Protein AF-A0A2J4XUX0-F1 (afdb_monomer)

Nearest PDB structures (foldseek):
  7nnl-assembly1_B  TM=7.665E-01  e=1.181E-13  Escherichia coli
  7zrd-assembly1_B  TM=6.633E-01  e=8.227E-14  Escherichia coli
  6hrb-assembly1_B  TM=7.026E-01  e=2.004E-12  Escherichia coli K-12
  7zrl-assembly1_B  TM=6.889E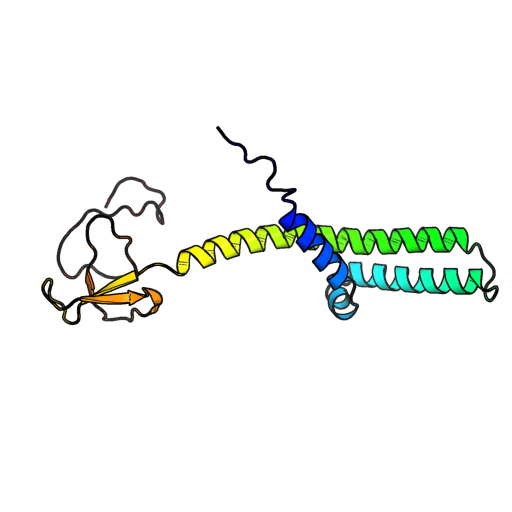-01  e=3.244E-12  Escherichia coli K-12

pLDDT: mean 85.02, std 12.54, range [40.06, 97.69]

InterPro domains:
  IPR006391 P-type ATPase, B chain, subfamily IA [PTHR43743] (3-165)
  IPR008250 P-type ATPase, A domain superfamily [SSF81653] (115-165)
  IPR059000 P-type ATPase, A domain [PF00122] (114-165)

Structure (mmCIF, N/CA/C/O backbone):
data_AF-A0A2J4XUX0-F1
#
_entry.id   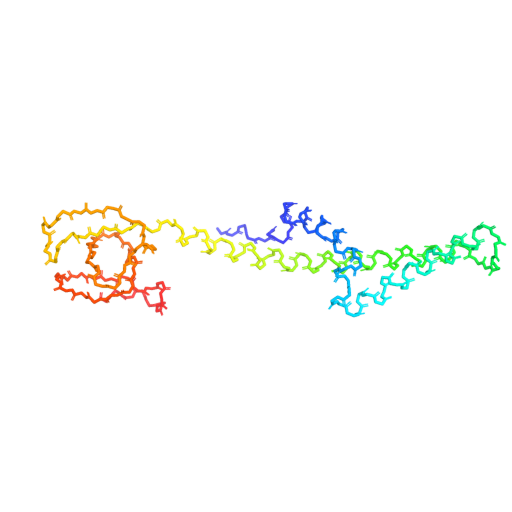AF-A0A2J4XUX0-F1
#
loop_
_atom_site.group_PDB
_atom_site.id
_atom_site.type_symbol
_atom_site.label_atom_id
_atom_site.label_alt_id
_atom_site.label_comp_id
_atom_site.label_asym_id
_atom_site.label_entity_id
_atom_site.label_seq_id
_atom_site.pdbx_PDB_ins_code
_atom_site.Cartn_x
_atom_site.Cartn_y
_atom_site.Cartn_z
_atom_site.occupancy
_atom_site.B_iso_or_equiv
_atom_site.auth_seq_id
_atom_site.auth_comp_id
_atom_site.auth_asym_id
_atom_site.auth_atom_id
_atom_site.pdbx_PDB_model_num
ATOM 1 N N . MET A 1 1 ? -1.257 27.260 15.697 1.00 40.06 1 MET A N 1
ATOM 2 C CA . MET A 1 1 ? -1.832 27.022 14.355 1.00 40.06 1 MET A CA 1
ATOM 3 C C . MET A 1 1 ? -0.890 26.151 13.520 1.00 40.06 1 MET A C 1
ATOM 5 O O . MET A 1 1 ? 0.229 26.554 13.254 1.00 40.06 1 MET A O 1
ATOM 9 N N . SER A 1 2 ? -1.353 24.937 13.202 1.00 42.41 2 SER A N 1
ATOM 10 C CA . SER A 1 2 ? -1.074 24.078 12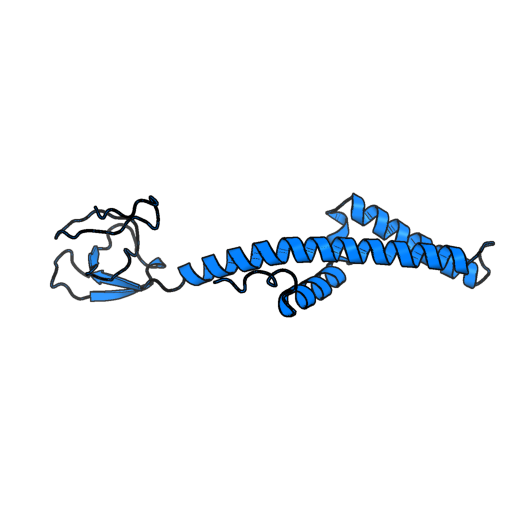.032 1.00 42.41 2 SER A CA 1
ATOM 11 C C . SER A 1 2 ? 0.316 24.079 11.354 1.00 42.41 2 SER A C 1
ATOM 13 O O . SER A 1 2 ? 0.553 24.815 10.400 1.00 42.41 2 SER A O 1
ATOM 15 N N . ARG A 1 3 ? 1.169 23.107 11.715 1.00 44.78 3 ARG A N 1
ATOM 16 C CA . ARG A 1 3 ? 2.142 22.482 10.792 1.00 44.78 3 ARG A CA 1
ATOM 17 C C . ARG A 1 3 ? 1.529 21.185 10.236 1.00 44.78 3 ARG A C 1
ATOM 19 O O . ARG A 1 3 ? 1.899 20.100 10.662 1.00 44.78 3 ARG A O 1
ATOM 26 N N . LYS A 1 4 ? 0.537 21.274 9.342 1.00 51.41 4 LYS A N 1
ATOM 27 C CA . LYS A 1 4 ? -0.061 20.096 8.662 1.00 51.41 4 LYS A CA 1
ATOM 28 C C . LYS A 1 4 ? 0.324 19.956 7.179 1.00 51.41 4 LYS A C 1
ATOM 30 O O . LYS A 1 4 ? -0.172 19.055 6.515 1.00 51.41 4 LYS A O 1
ATOM 35 N N . SER A 1 5 ? 1.203 20.801 6.636 1.00 44.59 5 SER A N 1
ATOM 36 C CA . SER A 1 5 ? 1.410 20.893 5.178 1.00 44.59 5 SER A CA 1
ATOM 37 C C . SER A 1 5 ? 2.496 19.989 4.570 1.00 44.59 5 SER A C 1
ATOM 39 O O . SER A 1 5 ? 2.722 20.079 3.369 1.00 44.59 5 SER A O 1
ATOM 41 N N . LEU A 1 6 ? 3.144 19.089 5.324 1.00 51.28 6 LEU A N 1
ATOM 42 C CA . LEU A 1 6 ? 4.212 18.217 4.785 1.00 51.28 6 LEU A CA 1
ATOM 43 C C . LEU A 1 6 ? 3.972 16.709 4.967 1.00 51.28 6 LEU A C 1
ATOM 45 O O . LEU A 1 6 ? 4.880 15.913 4.757 1.00 51.28 6 LEU A O 1
ATOM 49 N N . ALA A 1 7 ? 2.745 16.287 5.285 1.00 57.88 7 ALA A N 1
ATOM 50 C CA . ALA A 1 7 ? 2.413 14.861 5.404 1.00 57.88 7 ALA A CA 1
ATOM 51 C C . ALA A 1 7 ? 2.504 14.086 4.067 1.00 57.88 7 ALA A C 1
ATOM 53 O O . ALA A 1 7 ? 2.558 12.862 4.067 1.00 57.88 7 ALA A O 1
ATOM 54 N N . LEU A 1 8 ? 2.528 14.779 2.919 1.00 54.75 8 LEU A N 1
ATOM 55 C CA . LEU A 1 8 ? 2.627 14.146 1.594 1.00 54.75 8 LEU A CA 1
ATOM 56 C C . LEU A 1 8 ? 4.034 13.628 1.262 1.00 54.75 8 LEU A C 1
ATOM 58 O O . LEU A 1 8 ? 4.165 12.734 0.434 1.00 54.75 8 LEU A O 1
ATOM 62 N N . LEU A 1 9 ? 5.071 14.181 1.895 1.00 65.56 9 LEU A N 1
ATOM 63 C CA . LEU A 1 9 ? 6.473 13.824 1.660 1.00 65.56 9 LEU A CA 1
ATOM 64 C C . LEU A 1 9 ? 7.114 13.281 2.933 1.00 65.56 9 LEU A C 1
ATOM 66 O O . LEU A 1 9 ? 8.287 13.535 3.207 1.00 65.56 9 LEU A O 1
ATOM 70 N N . GLU A 1 10 ? 6.341 12.552 3.740 1.00 77.31 10 GLU A N 1
ATOM 71 C CA . GLU A 1 10 ? 6.920 11.898 4.901 1.00 77.31 10 GLU A CA 1
ATOM 72 C C . GLU A 1 10 ? 7.980 10.885 4.418 1.00 77.31 10 GLU A C 1
ATOM 74 O O . GLU A 1 10 ? 7.661 10.005 3.608 1.00 77.31 10 GLU A O 1
ATOM 79 N N . PRO A 1 11 ? 9.248 10.992 4.859 1.00 77.69 11 PRO A N 1
ATOM 80 C CA . PRO A 1 11 ? 10.349 10.202 4.297 1.00 77.69 11 PRO A CA 1
ATOM 81 C C . PRO A 1 11 ? 10.129 8.690 4.411 1.00 77.69 11 PRO A C 1
ATOM 83 O O . PRO A 1 11 ? 10.578 7.911 3.571 1.00 77.69 11 PRO A O 1
ATOM 86 N N . THR A 1 12 ? 9.416 8.273 5.454 1.00 81.19 12 THR A N 1
ATOM 87 C CA . THR A 1 12 ? 9.015 6.890 5.718 1.00 81.19 12 THR A CA 1
ATOM 88 C C . THR A 1 12 ? 8.017 6.386 4.675 1.00 81.19 12 THR A C 1
ATOM 90 O O . THR A 1 12 ? 8.234 5.314 4.106 1.00 81.19 12 THR A O 1
ATOM 93 N N . LEU A 1 13 ? 6.984 7.177 4.365 1.00 79.75 13 LEU A N 1
ATOM 94 C CA . LEU A 1 13 ? 5.965 6.862 3.362 1.00 79.75 13 LEU A CA 1
ATOM 95 C C . LEU A 1 13 ? 6.574 6.786 1.958 1.00 79.75 13 LEU A C 1
ATOM 97 O O . LEU A 1 13 ? 6.347 5.814 1.243 1.00 79.75 13 LEU A O 1
ATOM 101 N N . VAL A 1 14 ? 7.412 7.760 1.592 1.00 82.88 14 VAL A N 1
ATOM 102 C CA . VAL A 1 14 ? 8.091 7.787 0.286 1.00 82.88 14 VAL A CA 1
ATOM 103 C C . VAL A 1 14 ? 9.024 6.585 0.130 1.00 82.88 14 VAL A C 1
ATOM 105 O O . VAL A 1 14 ? 9.023 5.931 -0.913 1.00 82.88 14 VAL A O 1
ATOM 108 N N . ARG A 1 15 ? 9.788 6.234 1.174 1.00 86.12 15 ARG A N 1
ATOM 109 C CA . ARG A 1 15 ? 10.667 5.055 1.154 1.00 86.12 15 ARG A CA 1
ATOM 110 C C . ARG A 1 15 ? 9.878 3.756 0.989 1.00 86.12 15 ARG A C 1
ATOM 112 O O . ARG A 1 15 ? 10.301 2.886 0.230 1.00 86.12 15 ARG A O 1
ATOM 119 N N . GLN A 1 16 ? 8.754 3.610 1.688 1.00 84.88 16 GLN A N 1
ATOM 120 C CA . GLN A 1 16 ? 7.884 2.441 1.549 1.00 84.88 16 GLN A CA 1
ATOM 121 C C . GLN A 1 16 ? 7.272 2.369 0.147 1.00 84.88 16 GLN A C 1
ATOM 123 O O . GLN A 1 16 ? 7.340 1.318 -0.488 1.00 84.88 16 GLN A O 1
ATOM 128 N N . ALA A 1 17 ? 6.778 3.493 -0.375 1.00 86.19 17 ALA A N 1
ATOM 129 C CA . ALA A 1 17 ? 6.222 3.567 -1.718 1.00 86.19 17 ALA A CA 1
ATOM 130 C C . ALA A 1 17 ? 7.257 3.236 -2.803 1.00 86.19 17 ALA A C 1
ATOM 132 O O . ALA A 1 17 ? 6.927 2.542 -3.758 1.00 86.19 17 ALA A O 1
ATOM 133 N N . LEU A 1 18 ? 8.519 3.655 -2.644 1.00 86.25 18 LEU A N 1
ATOM 134 C CA . LEU A 1 18 ? 9.612 3.270 -3.545 1.00 86.25 18 LEU A CA 1
ATOM 135 C C . LEU A 1 18 ? 9.860 1.757 -3.540 1.00 86.25 18 LEU A C 1
ATOM 137 O O . LEU A 1 18 ? 9.966 1.144 -4.601 1.00 86.25 18 LEU A O 1
ATOM 141 N N . LEU A 1 19 ? 9.931 1.137 -2.359 1.00 87.38 19 LEU A N 1
ATOM 142 C CA . LEU A 1 19 ? 10.124 -0.313 -2.249 1.00 87.38 19 LEU A CA 1
ATOM 143 C C . LEU A 1 19 ? 8.957 -1.085 -2.868 1.00 87.38 19 LEU A C 1
ATOM 145 O O . LEU A 1 19 ? 9.168 -2.081 -3.559 1.00 87.38 19 LEU A O 1
ATOM 149 N N . ASP A 1 20 ? 7.732 -0.625 -2.640 1.00 85.19 20 ASP A N 1
ATOM 150 C CA . ASP A 1 20 ? 6.545 -1.271 -3.185 1.00 85.19 20 ASP A CA 1
ATOM 151 C C . ASP A 1 20 ? 6.422 -1.052 -4.697 1.00 85.19 20 ASP A C 1
ATOM 153 O O . ASP A 1 20 ? 6.070 -1.993 -5.407 1.00 85.19 20 ASP A O 1
ATOM 157 N N . ALA A 1 21 ? 6.822 0.111 -5.218 1.00 87.62 21 ALA A N 1
ATOM 158 C CA . ALA A 1 21 ? 6.900 0.360 -6.656 1.00 87.62 21 ALA A CA 1
ATOM 159 C C . ALA A 1 21 ? 7.812 -0.650 -7.367 1.00 87.62 21 ALA A C 1
ATOM 161 O O . ALA A 1 21 ? 7.467 -1.164 -8.435 1.00 87.62 21 ALA A O 1
ATOM 162 N N . VAL A 1 22 ? 8.949 -0.974 -6.737 1.00 87.19 22 VAL A N 1
ATOM 163 C CA . VAL A 1 22 ? 9.891 -1.970 -7.254 1.00 87.19 22 VAL A CA 1
ATOM 164 C C . VAL A 1 22 ? 9.319 -3.383 -7.161 1.00 87.19 22 VAL A C 1
ATOM 166 O O . VAL A 1 22 ? 9.409 -4.141 -8.120 1.00 87.19 22 VAL A O 1
ATOM 169 N N . LYS A 1 23 ? 8.655 -3.757 -6.063 1.00 86.12 23 LYS A N 1
ATOM 170 C CA . LYS A 1 23 ? 7.998 -5.078 -5.958 1.00 86.12 23 LYS A CA 1
ATOM 171 C C . LYS A 1 23 ? 6.876 -5.259 -6.990 1.00 86.12 23 LYS A C 1
ATOM 173 O O . LYS A 1 23 ? 6.695 -6.356 -7.529 1.00 86.12 23 LYS A O 1
ATOM 178 N N . LYS A 1 24 ? 6.139 -4.185 -7.295 1.00 85.88 24 LYS A N 1
ATOM 179 C CA . LYS A 1 24 ? 5.063 -4.168 -8.299 1.00 85.88 24 LYS A CA 1
ATOM 180 C C . LYS A 1 24 ? 5.569 -4.312 -9.744 1.00 85.88 24 LYS A C 1
ATOM 182 O O . LYS A 1 24 ? 4.755 -4.535 -10.632 1.00 85.88 24 LYS A O 1
ATOM 187 N N . LEU A 1 25 ? 6.882 -4.270 -10.007 1.00 84.31 25 LEU A N 1
ATOM 188 C CA . LEU A 1 25 ? 7.447 -4.632 -11.321 1.00 84.31 25 LEU A CA 1
ATOM 189 C C . LEU A 1 25 ? 7.316 -6.125 -11.654 1.00 84.31 25 LEU A C 1
ATOM 191 O O . LEU A 1 25 ? 7.540 -6.508 -12.801 1.00 84.31 25 LEU A O 1
ATOM 195 N N . SER A 1 26 ? 6.988 -6.975 -10.677 1.00 85.56 26 SER A N 1
ATOM 196 C CA . SER A 1 26 ? 6.809 -8.403 -10.928 1.00 85.56 26 SER A CA 1
ATOM 197 C C . SER A 1 26 ? 5.612 -8.668 -11.863 1.00 85.56 26 SER A C 1
ATOM 199 O O . SER A 1 26 ? 4.529 -8.105 -11.669 1.00 85.56 26 SER A O 1
ATOM 201 N N . PRO A 1 27 ? 5.757 -9.563 -12.861 1.00 78.69 27 PRO A N 1
ATOM 202 C CA . PRO A 1 27 ? 4.709 -9.821 -13.853 1.00 78.69 27 PRO A CA 1
ATOM 203 C C . PRO A 1 27 ? 3.414 -10.363 -13.230 1.00 78.69 27 PRO A C 1
ATOM 205 O O . PRO A 1 27 ? 2.322 -10.074 -13.715 1.00 78.69 27 PRO A O 1
ATOM 208 N N . ALA A 1 28 ? 3.519 -11.079 -12.105 1.00 82.69 28 ALA A N 1
ATOM 209 C CA . ALA A 1 28 ? 2.372 -11.584 -11.352 1.00 82.69 28 ALA A CA 1
ATOM 210 C C . ALA A 1 28 ? 1.461 -10.467 -10.805 1.00 82.69 28 ALA A C 1
ATOM 212 O O . ALA A 1 28 ? 0.257 -10.671 -10.655 1.00 82.69 28 ALA A O 1
ATOM 213 N N . VAL A 1 29 ? 2.023 -9.291 -10.507 1.00 80.31 29 VAL A N 1
ATOM 214 C CA . VAL A 1 29 ? 1.256 -8.131 -10.037 1.00 80.31 29 VAL A CA 1
ATOM 215 C C . VAL A 1 29 ? 0.712 -7.336 -11.219 1.00 80.31 29 VAL A C 1
ATOM 217 O O . VAL A 1 29 ? -0.462 -6.968 -11.217 1.00 80.31 29 VAL A O 1
ATOM 220 N N . GLN A 1 30 ? 1.538 -7.135 -12.249 1.00 83.25 30 GLN A N 1
ATOM 221 C CA . GLN A 1 30 ? 1.177 -6.350 -13.430 1.00 83.25 30 GLN A CA 1
ATOM 222 C C . GLN A 1 30 ? -0.024 -6.931 -14.185 1.00 83.25 30 GLN A C 1
ATOM 224 O O . GLN A 1 30 ? -0.862 -6.162 -14.633 1.00 83.25 30 GLN A O 1
ATOM 229 N N . TRP A 1 31 ? -0.191 -8.259 -14.251 1.00 84.75 31 TRP A N 1
ATOM 230 C CA . TRP A 1 31 ? -1.325 -8.889 -14.955 1.00 84.75 31 TRP A CA 1
ATOM 231 C C . TRP A 1 31 ? -2.706 -8.397 -14.485 1.00 84.75 31 TRP A C 1
ATOM 233 O O . TRP A 1 31 ? -3.672 -8.400 -15.245 1.00 84.75 31 TRP A O 1
ATOM 243 N N . ARG A 1 32 ? -2.822 -7.952 -13.229 1.00 86.12 32 ARG A N 1
ATOM 244 C CA . ARG A 1 32 ? -4.082 -7.421 -12.686 1.00 86.12 32 ARG A CA 1
ATOM 245 C C . ARG A 1 32 ? -4.417 -6.021 -13.210 1.00 86.12 32 ARG A C 1
ATOM 247 O O . ARG A 1 32 ? -5.572 -5.616 -13.124 1.00 86.12 32 ARG A O 1
ATOM 254 N N . ASN A 1 33 ? -3.434 -5.299 -13.747 1.00 86.31 33 ASN A N 1
ATOM 255 C CA . ASN A 1 33 ? -3.587 -3.976 -14.339 1.00 86.31 33 ASN A CA 1
ATOM 256 C C . ASN A 1 33 ? -3.266 -4.047 -15.848 1.00 86.31 33 ASN A C 1
ATOM 258 O O . ASN A 1 33 ? -2.098 -3.954 -16.232 1.00 86.31 33 ASN A O 1
ATOM 262 N N . PRO A 1 34 ? -4.279 -4.198 -16.724 1.00 88.56 34 PRO A N 1
ATOM 263 C CA . PRO A 1 34 ? -4.055 -4.488 -18.141 1.00 88.56 34 PRO A CA 1
ATOM 264 C C . PRO A 1 34 ? -3.279 -3.381 -18.864 1.00 88.56 34 PRO A C 1
ATOM 266 O O . PRO A 1 34 ? -2.464 -3.676 -19.734 1.00 88.56 34 PRO A O 1
ATOM 269 N N . VAL A 1 35 ? -3.482 -2.114 -18.485 1.00 91.50 35 VAL A N 1
ATOM 270 C CA . VAL A 1 35 ? -2.781 -0.975 -19.095 1.00 91.50 35 VAL A CA 1
ATOM 271 C C . VAL A 1 35 ? -1.296 -1.022 -18.747 1.00 91.50 35 VAL A C 1
ATOM 273 O O . VAL A 1 35 ? -0.450 -0.995 -19.640 1.00 91.50 35 VAL A O 1
ATOM 276 N N . MET A 1 36 ? -0.972 -1.154 -17.459 1.00 91.12 36 MET A N 1
ATOM 277 C CA . MET A 1 36 ? 0.421 -1.190 -17.010 1.00 91.12 36 MET A CA 1
ATOM 278 C C . MET A 1 36 ? 1.154 -2.450 -17.482 1.00 91.12 36 MET A C 1
ATOM 280 O O . MET A 1 36 ? 2.332 -2.378 -17.834 1.00 91.12 36 MET A O 1
ATOM 284 N N . PHE A 1 37 ? 0.447 -3.576 -17.600 1.00 92.75 37 PHE A N 1
ATOM 285 C CA . PHE A 1 37 ? 0.993 -4.816 -18.144 1.00 92.75 37 PHE A CA 1
ATOM 286 C C . PHE A 1 37 ? 1.439 -4.688 -19.604 1.00 92.75 37 PHE A C 1
ATOM 288 O O . PHE A 1 37 ? 2.521 -5.157 -19.957 1.00 92.75 37 PHE A O 1
ATOM 295 N N . ILE A 1 38 ? 0.653 -4.014 -20.449 1.00 94.12 38 ILE A N 1
ATOM 296 C CA . ILE A 1 38 ? 1.024 -3.774 -21.852 1.00 94.12 38 ILE A CA 1
ATOM 297 C C . ILE A 1 38 ? 2.294 -2.923 -21.930 1.00 94.12 38 ILE A C 1
ATOM 299 O O . ILE A 1 38 ? 3.207 -3.251 -22.690 1.00 94.12 38 ILE A O 1
ATOM 303 N N . VAL A 1 39 ? 2.390 -1.866 -21.116 1.00 94.44 39 VAL A N 1
ATOM 304 C CA . VAL A 1 39 ? 3.593 -1.020 -21.059 1.00 94.44 39 VAL A CA 1
ATOM 305 C C . VAL A 1 39 ? 4.797 -1.829 -20.574 1.00 94.44 39 VAL A C 1
ATOM 307 O O . VAL A 1 39 ? 5.885 -1.695 -21.130 1.00 94.44 39 VAL A O 1
ATOM 310 N N . TRP A 1 40 ? 4.616 -2.720 -19.598 1.00 94.94 40 TRP A N 1
ATOM 311 C CA . TRP A 1 40 ? 5.666 -3.615 -19.109 1.00 94.94 40 TRP A CA 1
ATOM 312 C C . TRP A 1 40 ? 6.160 -4.584 -20.195 1.00 94.94 40 TRP A C 1
ATOM 314 O O . TRP A 1 40 ? 7.367 -4.689 -20.414 1.00 94.94 40 TRP A O 1
ATOM 324 N N . ILE A 1 41 ? 5.252 -5.230 -20.939 1.00 95.44 41 ILE A N 1
ATOM 325 C CA . ILE A 1 41 ? 5.617 -6.096 -22.075 1.00 95.44 41 ILE A CA 1
ATOM 326 C C . ILE A 1 41 ? 6.347 -5.285 -23.149 1.00 95.44 41 ILE A C 1
ATOM 328 O O . ILE A 1 41 ? 7.383 -5.721 -23.648 1.00 95.44 41 ILE A O 1
ATOM 332 N N . GLY A 1 42 ? 5.840 -4.098 -23.490 1.00 95.94 42 GLY A N 1
ATOM 333 C CA . GLY A 1 42 ? 6.482 -3.203 -24.451 1.00 95.94 42 GLY A CA 1
ATOM 334 C C . GLY A 1 42 ? 7.883 -2.776 -24.003 1.00 95.94 42 GLY A C 1
ATOM 335 O O . GLY A 1 42 ? 8.815 -2.779 -24.807 1.00 95.94 42 GLY A O 1
ATOM 336 N N . SER A 1 43 ? 8.060 -2.484 -22.712 1.00 95.81 43 SER A N 1
ATOM 337 C CA . SER A 1 43 ? 9.363 -2.169 -22.108 1.00 95.81 43 SER A CA 1
ATOM 338 C C . SER A 1 43 ? 10.331 -3.337 -22.265 1.00 95.81 43 SER A C 1
ATOM 340 O O . SER A 1 43 ? 11.447 -3.145 -22.738 1.00 95.81 43 SER A O 1
ATOM 342 N N . LEU A 1 44 ? 9.883 -4.553 -21.937 1.00 95.88 44 LEU A N 1
ATOM 343 C CA . LEU A 1 44 ? 10.680 -5.771 -22.051 1.00 95.88 44 LEU A CA 1
ATOM 344 C C . LEU A 1 44 ? 11.076 -6.056 -23.505 1.00 95.88 44 LEU A C 1
ATOM 346 O O . LEU A 1 44 ? 12.249 -6.285 -23.795 1.00 95.88 44 LEU A O 1
ATOM 350 N N . LEU A 1 45 ? 10.116 -6.000 -24.429 1.00 96.75 45 LEU A N 1
ATOM 351 C CA . LEU A 1 45 ? 10.356 -6.240 -25.849 1.00 96.75 45 LEU A CA 1
ATOM 352 C C . LEU A 1 45 ? 11.343 -5.220 -26.428 1.00 96.75 45 LEU A C 1
ATOM 354 O O . LEU A 1 45 ? 12.289 -5.599 -27.112 1.00 96.75 45 LEU A O 1
ATOM 358 N N . THR A 1 46 ? 11.155 -3.933 -26.133 1.00 96.00 46 THR A N 1
ATOM 359 C CA . THR A 1 46 ? 12.059 -2.874 -26.609 1.00 96.00 46 THR A CA 1
ATOM 360 C C . THR A 1 46 ? 13.456 -2.992 -26.004 1.00 96.00 46 THR A C 1
ATOM 362 O O . THR A 1 46 ? 14.428 -2.760 -26.721 1.00 96.00 46 THR A O 1
ATOM 365 N N . THR A 1 47 ? 13.594 -3.431 -24.744 1.00 96.44 47 THR A N 1
ATOM 366 C CA . THR A 1 47 ? 14.905 -3.774 -24.162 1.00 96.44 47 THR A CA 1
ATOM 367 C C . THR A 1 47 ? 15.577 -4.898 -24.951 1.00 96.44 47 THR A C 1
ATOM 369 O O . THR A 1 47 ? 16.744 -4.775 -25.318 1.00 96.44 47 THR A O 1
ATOM 372 N N . LEU A 1 48 ? 14.851 -5.980 -25.250 1.00 96.38 48 LEU A N 1
ATOM 373 C CA . LEU A 1 48 ? 15.390 -7.116 -26.005 1.00 96.38 48 LEU A CA 1
ATOM 374 C C . LEU A 1 48 ? 15.799 -6.715 -27.427 1.00 96.38 48 LEU A C 1
ATOM 376 O O . LEU A 1 48 ? 16.869 -7.106 -27.886 1.00 96.38 48 LEU A O 1
ATOM 380 N N . LEU A 1 49 ? 14.997 -5.886 -28.099 1.00 95.06 49 LEU A N 1
ATOM 381 C CA . LEU A 1 49 ? 15.330 -5.345 -29.418 1.00 95.06 49 LEU A CA 1
ATOM 382 C C . LEU A 1 49 ? 16.571 -4.448 -29.368 1.00 95.06 49 LEU A C 1
ATOM 384 O O . LEU A 1 49 ? 17.441 -4.575 -30.226 1.00 95.06 49 LEU A O 1
ATOM 388 N N . ALA A 1 50 ? 16.693 -3.585 -28.355 1.00 95.38 50 ALA A N 1
ATOM 389 C CA . ALA A 1 50 ? 17.875 -2.747 -28.175 1.00 95.38 50 ALA A CA 1
ATOM 390 C C . ALA A 1 50 ? 19.146 -3.590 -27.979 1.00 95.38 50 ALA A C 1
ATOM 392 O O . ALA A 1 50 ? 20.177 -3.288 -28.580 1.00 95.38 50 ALA A O 1
ATOM 393 N N . LEU A 1 51 ? 19.067 -4.674 -27.198 1.00 95.12 51 LEU A N 1
ATOM 394 C CA . LEU A 1 51 ? 20.174 -5.615 -27.003 1.00 95.12 51 LEU A CA 1
ATOM 395 C C . LEU A 1 51 ? 20.520 -6.369 -28.293 1.00 95.12 51 LEU A C 1
ATOM 397 O O . LEU A 1 51 ? 21.693 -6.471 -28.649 1.00 95.12 51 LEU A O 1
ATOM 401 N N . ALA A 1 52 ? 19.514 -6.845 -29.029 1.00 94.62 52 ALA A N 1
ATOM 402 C CA . ALA A 1 52 ? 19.715 -7.527 -30.304 1.00 94.62 52 ALA A CA 1
ATOM 403 C C . ALA A 1 52 ? 20.379 -6.604 -31.344 1.00 94.62 52 ALA A C 1
ATOM 405 O O . ALA A 1 52 ? 21.338 -7.012 -32.002 1.00 94.62 52 ALA A O 1
ATOM 406 N N . MET A 1 53 ? 19.949 -5.340 -31.432 1.00 94.38 53 MET A N 1
ATOM 407 C CA . MET A 1 53 ? 20.586 -4.321 -32.278 1.00 94.38 53 MET A CA 1
ATOM 408 C C . MET A 1 53 ? 22.017 -4.008 -31.825 1.00 94.38 53 MET A C 1
ATOM 410 O O . MET A 1 53 ? 22.913 -3.919 -32.659 1.00 94.38 53 MET A O 1
ATOM 414 N N . ALA A 1 54 ? 22.262 -3.892 -30.515 1.00 92.81 54 ALA A N 1
ATOM 415 C CA . ALA A 1 54 ? 23.604 -3.657 -29.975 1.00 92.81 54 ALA A CA 1
ATOM 416 C C . ALA A 1 54 ? 24.566 -4.825 -30.259 1.00 92.81 54 ALA A C 1
ATOM 418 O O . ALA A 1 54 ? 25.751 -4.606 -30.492 1.00 92.81 54 ALA A O 1
ATOM 419 N N . SER A 1 55 ? 24.052 -6.059 -30.281 1.00 92.88 55 SER A N 1
ATOM 420 C CA . SER A 1 55 ? 24.811 -7.267 -30.632 1.00 92.88 55 SER A CA 1
ATOM 421 C C . SER A 1 55 ? 25.002 -7.480 -32.142 1.00 92.88 55 SER A C 1
ATOM 423 O O . SER A 1 55 ? 25.657 -8.438 -32.544 1.00 92.88 55 SER A O 1
ATOM 425 N N . GLY A 1 56 ? 24.428 -6.613 -32.985 1.00 90.44 56 GLY A N 1
ATOM 426 C CA . GLY A 1 56 ? 24.536 -6.692 -34.445 1.00 90.44 56 GLY A CA 1
ATOM 427 C C . GLY A 1 56 ? 23.623 -7.727 -35.114 1.00 90.44 56 GLY A C 1
ATOM 428 O O . GLY A 1 56 ? 23.745 -7.946 -36.315 1.00 90.44 56 GLY A O 1
ATOM 429 N N . GLN A 1 57 ? 22.697 -8.354 -34.379 1.00 90.44 57 GLN A N 1
ATOM 430 C CA . GLN A 1 57 ? 21.752 -9.333 -34.936 1.00 90.44 57 GLN A CA 1
ATOM 431 C C . GLN A 1 57 ? 20.640 -8.685 -35.774 1.00 90.44 57 GLN A C 1
ATOM 433 O O . GLN A 1 57 ? 20.072 -9.327 -36.655 1.00 90.44 57 GLN A O 1
ATOM 438 N N . ILE A 1 58 ? 20.306 -7.423 -35.487 1.00 91.38 58 ILE A N 1
ATOM 439 C CA . ILE A 1 58 ? 19.215 -6.678 -36.127 1.00 91.38 58 ILE A CA 1
ATOM 440 C C . ILE A 1 58 ? 19.736 -5.304 -36.554 1.00 91.38 58 ILE A C 1
ATOM 442 O O . ILE A 1 58 ? 20.430 -4.633 -35.792 1.00 91.38 58 ILE A O 1
ATOM 446 N N . ALA A 1 59 ? 19.369 -4.861 -37.758 1.00 88.56 59 ALA A N 1
ATOM 447 C CA . ALA A 1 59 ? 19.675 -3.515 -38.230 1.00 88.56 59 ALA A CA 1
ATOM 448 C C . ALA A 1 59 ? 18.818 -2.464 -37.499 1.00 88.56 59 ALA A C 1
ATOM 450 O O . ALA A 1 59 ? 17.597 -2.597 -37.415 1.00 88.56 59 ALA A O 1
ATOM 451 N N . GLY A 1 60 ? 19.444 -1.399 -36.995 1.00 90.00 60 GLY A N 1
ATOM 452 C CA . GLY A 1 60 ? 18.735 -0.294 -36.349 1.00 90.00 60 GLY A CA 1
ATOM 453 C C . GLY A 1 60 ? 19.611 0.537 -35.414 1.00 90.00 60 GLY A C 1
ATOM 454 O O . GLY A 1 60 ? 20.783 0.239 -35.194 1.00 90.00 60 GLY A O 1
ATOM 455 N N . SER A 1 61 ? 19.025 1.595 -34.847 1.00 93.75 61 SER A N 1
ATOM 456 C CA . SER A 1 61 ? 19.686 2.421 -33.831 1.00 93.75 61 SER A CA 1
ATOM 457 C C . SER A 1 61 ? 19.472 1.824 -32.440 1.00 93.75 61 SER A C 1
ATOM 459 O O . SER A 1 61 ? 18.422 2.015 -31.816 1.00 93.75 61 SER A O 1
ATOM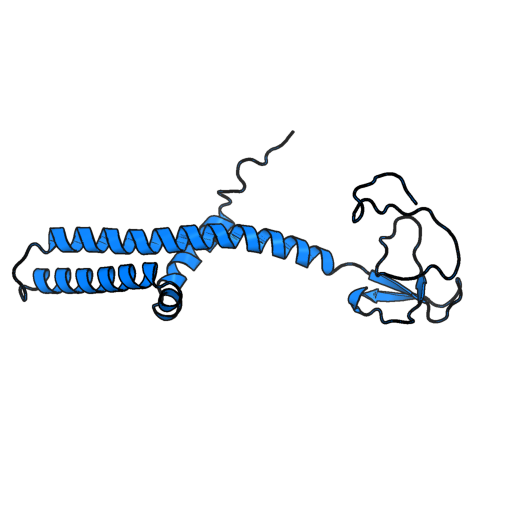 461 N N . ALA A 1 62 ? 20.489 1.121 -31.938 1.00 93.44 62 ALA A N 1
ATOM 462 C CA . ALA A 1 62 ? 20.478 0.568 -30.585 1.00 93.44 62 ALA A CA 1
ATOM 463 C C . ALA A 1 62 ? 20.330 1.670 -29.521 1.00 93.44 62 ALA A C 1
ATOM 465 O O . ALA A 1 62 ? 19.553 1.518 -28.583 1.00 93.44 62 ALA A O 1
ATOM 466 N N . GLY A 1 63 ? 21.011 2.810 -29.699 1.00 93.88 63 GLY A N 1
ATOM 467 C CA . GLY A 1 63 ? 20.969 3.929 -28.752 1.00 93.88 63 GLY A CA 1
ATOM 468 C C . GLY A 1 63 ? 19.582 4.562 -28.626 1.00 93.88 63 GLY A C 1
ATOM 469 O O . GLY A 1 63 ? 19.104 4.781 -27.514 1.00 93.88 63 GLY A O 1
ATOM 470 N N . PHE A 1 64 ? 18.897 4.793 -29.751 1.00 95.81 64 PHE A N 1
ATOM 471 C CA . PHE A 1 64 ? 17.530 5.321 -29.733 1.00 95.81 64 PHE A CA 1
ATOM 472 C C . PHE A 1 64 ? 16.557 4.332 -29.080 1.00 95.81 64 PHE A C 1
ATOM 474 O O . PHE A 1 64 ? 15.793 4.705 -28.192 1.00 95.81 64 PHE A O 1
ATOM 481 N N . THR A 1 65 ? 16.627 3.054 -29.463 1.00 95.50 65 THR A N 1
ATOM 482 C CA . THR A 1 65 ? 15.745 2.007 -28.921 1.00 95.50 65 THR A CA 1
ATOM 483 C C . THR A 1 65 ? 15.971 1.800 -27.420 1.00 95.50 65 THR A C 1
ATOM 485 O O . THR A 1 65 ? 15.010 1.655 -26.663 1.00 95.50 65 THR A O 1
ATOM 488 N N . ALA A 1 66 ? 17.224 1.865 -26.961 1.00 95.88 66 ALA A N 1
ATOM 489 C CA . ALA A 1 66 ? 17.564 1.814 -25.542 1.00 95.88 66 ALA A CA 1
ATOM 490 C C . ALA A 1 66 ? 16.997 3.014 -24.768 1.00 95.88 66 ALA A C 1
ATOM 492 O O . ALA A 1 66 ? 16.448 2.828 -23.684 1.00 95.88 66 ALA A O 1
ATOM 493 N N . ALA A 1 67 ? 17.067 4.228 -25.326 1.00 97.19 67 ALA A N 1
ATOM 494 C CA . ALA A 1 67 ? 16.491 5.420 -24.702 1.00 97.19 67 ALA A CA 1
ATOM 495 C C . ALA A 1 67 ? 14.961 5.322 -24.566 1.00 97.19 67 ALA A C 1
ATOM 497 O O . ALA A 1 67 ? 14.413 5.666 -23.519 1.00 97.19 67 ALA A O 1
ATOM 498 N N . VAL A 1 68 ? 14.273 4.801 -25.590 1.00 96.81 68 VAL A N 1
ATOM 499 C CA . VAL A 1 68 ? 12.826 4.535 -25.527 1.00 96.81 68 VAL A CA 1
ATOM 500 C C . VAL A 1 68 ? 12.516 3.501 -24.446 1.00 96.81 68 VAL A C 1
ATOM 502 O O . VAL A 1 68 ? 11.646 3.733 -23.611 1.00 96.81 68 VAL A O 1
ATOM 505 N N . SER A 1 69 ? 13.252 2.389 -24.409 1.00 96.75 69 SER A N 1
ATOM 506 C CA . SER A 1 69 ? 13.061 1.347 -23.397 1.00 96.75 69 SER A CA 1
ATOM 507 C C . SER A 1 69 ? 13.284 1.866 -21.971 1.00 96.75 69 SER A C 1
ATOM 509 O O . SER A 1 69 ? 12.486 1.569 -21.083 1.00 96.75 69 SER A O 1
ATOM 511 N N . LEU A 1 70 ? 14.311 2.696 -21.753 1.00 96.94 70 LEU A N 1
ATOM 512 C CA . LEU A 1 70 ? 14.570 3.349 -20.466 1.00 96.94 70 LEU A CA 1
ATOM 513 C C . LEU A 1 70 ? 13.371 4.199 -20.021 1.00 96.94 70 LEU A C 1
ATOM 515 O O . LEU A 1 70 ? 12.943 4.108 -18.870 1.00 96.94 70 LEU A O 1
ATOM 519 N N . TRP A 1 71 ? 12.805 4.995 -20.933 1.00 97.69 71 TRP A N 1
ATOM 520 C CA . TRP A 1 71 ? 11.614 5.791 -20.646 1.00 97.69 71 TRP A CA 1
ATOM 521 C C . TRP A 1 71 ? 10.398 4.926 -20.333 1.00 97.69 71 TRP A C 1
ATOM 523 O O . TRP A 1 71 ? 9.669 5.238 -19.394 1.00 97.69 71 TRP A O 1
ATOM 533 N N . LEU 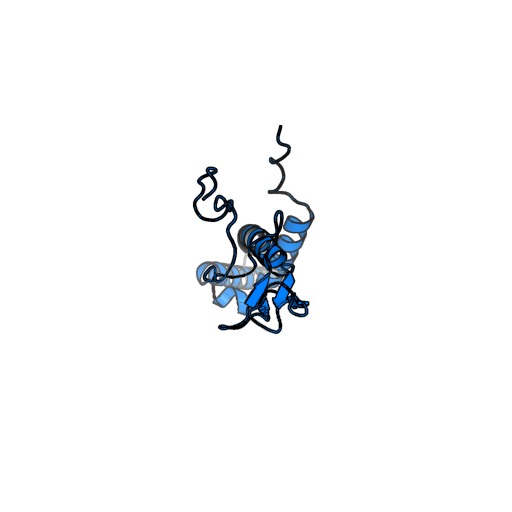A 1 72 ? 10.195 3.818 -21.046 1.00 96.25 72 LEU A N 1
ATOM 534 C CA . LEU A 1 72 ? 9.094 2.904 -20.750 1.00 96.25 72 LEU A CA 1
ATOM 535 C C . LEU A 1 72 ? 9.249 2.278 -19.352 1.00 96.25 72 LEU A C 1
ATOM 537 O O . LEU A 1 72 ? 8.316 2.337 -18.550 1.00 96.25 72 LEU A O 1
ATOM 541 N N . TRP A 1 73 ? 10.444 1.810 -18.982 1.00 95.69 73 TRP A N 1
ATOM 542 C CA . TRP A 1 73 ? 10.710 1.325 -17.622 1.00 95.69 73 TRP A CA 1
ATOM 543 C C . TRP A 1 73 ? 10.488 2.399 -16.557 1.00 95.69 73 TRP A C 1
ATOM 545 O O . TRP A 1 73 ? 9.899 2.122 -15.510 1.00 95.69 73 TRP A O 1
ATOM 555 N N . PHE A 1 74 ? 10.901 3.636 -16.838 1.00 95.19 74 PHE A N 1
ATOM 556 C CA . PHE A 1 74 ? 10.629 4.770 -15.965 1.00 95.19 74 PHE A CA 1
ATOM 557 C C . PHE A 1 74 ? 9.123 5.009 -15.798 1.00 95.19 74 PHE A C 1
ATOM 559 O O . PHE A 1 74 ? 8.665 5.184 -14.671 1.00 95.19 74 PHE A O 1
ATOM 566 N N . THR A 1 75 ? 8.329 4.957 -16.874 1.00 94.69 75 THR A N 1
ATOM 567 C CA . THR A 1 75 ? 6.868 5.126 -16.775 1.00 94.69 75 THR A CA 1
ATOM 568 C C . THR A 1 75 ? 6.208 4.036 -15.936 1.00 94.69 75 THR A C 1
ATOM 570 O O . THR A 1 75 ? 5.339 4.345 -15.121 1.00 94.69 75 THR A O 1
ATOM 573 N N . VAL A 1 76 ? 6.660 2.782 -16.058 1.00 93.69 76 VAL A N 1
ATOM 574 C CA . VAL A 1 76 ? 6.165 1.671 -15.231 1.00 93.69 76 VAL A CA 1
ATOM 575 C C . VAL A 1 76 ? 6.486 1.903 -13.758 1.00 93.69 76 VAL A C 1
ATOM 577 O O . VAL A 1 76 ? 5.603 1.809 -12.905 1.00 93.69 76 VAL A O 1
ATOM 580 N N . LEU A 1 77 ? 7.737 2.247 -13.453 1.00 91.94 77 LEU A N 1
ATOM 581 C CA . LEU A 1 77 ? 8.176 2.549 -12.092 1.00 91.94 77 LEU A CA 1
ATOM 582 C C . LEU A 1 77 ? 7.404 3.725 -11.489 1.00 91.94 77 LEU A C 1
ATOM 584 O O . LEU A 1 77 ? 6.954 3.644 -10.347 1.00 91.94 77 LEU A O 1
ATOM 588 N N . PHE A 1 78 ? 7.227 4.797 -12.259 1.00 93.19 78 PHE A N 1
ATOM 589 C CA . PHE A 1 78 ? 6.528 5.996 -11.819 1.00 93.19 78 PHE A CA 1
ATOM 590 C C . PHE A 1 78 ? 5.051 5.721 -11.525 1.00 93.19 78 PHE A C 1
ATOM 592 O O . PHE A 1 78 ? 4.549 6.129 -10.479 1.00 93.19 78 PHE A O 1
ATOM 599 N N . ALA A 1 79 ? 4.364 4.988 -12.400 1.00 91.25 79 ALA A N 1
ATOM 600 C CA . ALA A 1 79 ? 2.976 4.598 -12.181 1.00 91.25 79 ALA A CA 1
ATOM 601 C C . ALA A 1 79 ? 2.824 3.717 -10.931 1.00 91.25 79 ALA A C 1
ATOM 603 O O . ALA A 1 79 ? 1.994 4.013 -10.070 1.00 91.25 79 ALA A O 1
ATOM 604 N N . ASN A 1 80 ? 3.679 2.698 -10.774 1.00 91.88 80 ASN A N 1
ATOM 605 C CA . ASN A 1 80 ? 3.667 1.837 -9.590 1.00 91.88 80 ASN A CA 1
ATOM 606 C C . ASN A 1 80 ? 3.939 2.633 -8.300 1.00 91.88 80 ASN A C 1
ATOM 608 O O . ASN A 1 80 ? 3.352 2.34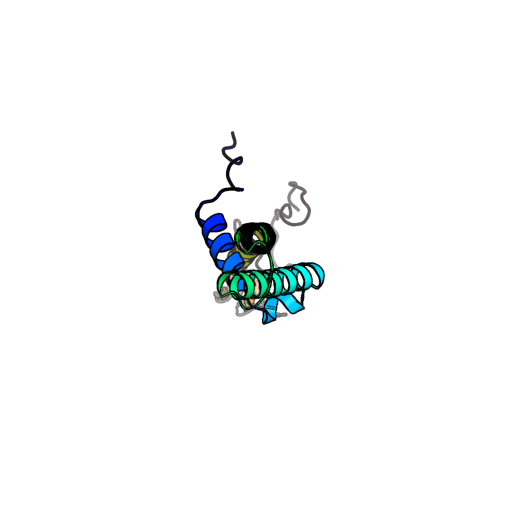6 -7.256 1.00 91.88 80 ASN A O 1
ATOM 612 N N . PHE A 1 81 ? 4.820 3.637 -8.366 1.00 90.50 81 PHE A N 1
ATOM 613 C CA . PHE A 1 81 ? 5.116 4.537 -7.253 1.00 90.50 81 PHE A CA 1
ATOM 614 C C . PHE A 1 81 ? 3.934 5.441 -6.905 1.00 90.50 81 PHE A C 1
ATOM 616 O O . PHE A 1 81 ? 3.574 5.534 -5.732 1.00 90.50 81 PHE A O 1
ATOM 623 N N . ALA A 1 82 ? 3.298 6.068 -7.896 1.00 89.56 82 ALA A N 1
ATOM 624 C CA . ALA A 1 82 ? 2.114 6.896 -7.683 1.00 89.56 82 ALA A CA 1
ATOM 625 C C . ALA A 1 82 ? 0.969 6.085 -7.052 1.00 89.56 82 ALA A C 1
ATOM 627 O O . ALA A 1 82 ? 0.325 6.547 -6.109 1.00 89.56 82 ALA A O 1
ATOM 628 N N . GLU A 1 83 ? 0.773 4.848 -7.510 1.00 88.38 83 GLU A N 1
ATOM 629 C CA . GLU A 1 83 ? -0.196 3.913 -6.938 1.00 88.38 83 GLU A CA 1
ATOM 630 C C . GLU A 1 83 ? 0.151 3.554 -5.484 1.00 88.38 83 GLU A C 1
ATOM 632 O O . GLU A 1 83 ? -0.704 3.626 -4.601 1.00 88.38 83 GLU A O 1
ATOM 637 N N . ALA A 1 84 ? 1.417 3.228 -5.198 1.00 87.38 84 ALA A N 1
ATOM 638 C CA . ALA A 1 84 ? 1.869 2.914 -3.842 1.00 87.38 84 ALA A CA 1
ATOM 639 C C . ALA A 1 84 ? 1.745 4.112 -2.883 1.00 87.38 84 ALA A C 1
ATOM 641 O O . ALA A 1 84 ? 1.327 3.942 -1.737 1.00 87.38 84 ALA A O 1
ATOM 642 N N . MET A 1 85 ? 2.038 5.329 -3.349 1.00 85.56 85 MET A N 1
ATOM 643 C CA . MET A 1 85 ? 1.830 6.567 -2.591 1.00 85.56 85 MET A CA 1
ATOM 644 C C . MET A 1 85 ? 0.346 6.798 -2.275 1.00 85.56 85 MET A C 1
ATOM 646 O O . MET A 1 85 ? 0.001 7.144 -1.141 1.00 85.56 85 MET A O 1
ATOM 650 N N . ALA A 1 86 ? -0.538 6.577 -3.253 1.00 84.19 86 ALA A N 1
ATOM 651 C CA . ALA A 1 86 ? -1.980 6.719 -3.073 1.00 84.19 86 ALA A CA 1
ATOM 652 C C . ALA A 1 86 ? -2.535 5.690 -2.071 1.00 84.19 86 ALA A C 1
ATOM 654 O O . ALA A 1 86 ? -3.290 6.045 -1.164 1.00 84.19 86 ALA A O 1
ATOM 655 N N . GLU A 1 87 ? -2.118 4.426 -2.176 1.00 83.50 87 GLU A N 1
ATOM 656 C CA . GLU A 1 87 ? -2.516 3.374 -1.236 1.00 83.50 87 GLU A CA 1
ATOM 657 C C . GLU A 1 87 ? -1.947 3.578 0.173 1.00 83.50 87 GLU A C 1
ATOM 659 O O . GLU A 1 87 ? -2.631 3.301 1.162 1.00 83.50 87 GLU A O 1
ATOM 664 N N . GLY A 1 88 ? -0.693 4.029 0.276 1.00 80.75 88 GLY A N 1
ATOM 665 C CA . GLY A 1 88 ? 0.025 4.175 1.540 1.00 80.75 88 GLY A CA 1
ATOM 666 C C . GLY A 1 88 ? -0.682 5.123 2.505 1.00 80.75 88 GLY A C 1
ATOM 667 O O . GLY A 1 88 ? -0.825 4.806 3.686 1.00 80.75 88 GLY A O 1
ATOM 668 N N . ARG A 1 89 ? -1.233 6.233 1.995 1.00 72.25 89 ARG A N 1
ATOM 669 C CA . ARG A 1 89 ? -2.038 7.173 2.790 1.00 72.25 89 ARG A CA 1
ATOM 670 C C . ARG A 1 89 ? -3.303 6.515 3.345 1.00 72.25 89 ARG A C 1
ATOM 672 O O . ARG A 1 89 ? -3.581 6.623 4.539 1.00 72.25 89 ARG A O 1
ATOM 679 N N . SER A 1 90 ? -4.049 5.820 2.488 1.00 72.12 90 SER A N 1
ATOM 680 C CA . SER A 1 90 ? -5.297 5.149 2.871 1.00 72.12 90 SER A CA 1
ATOM 681 C C . SER A 1 90 ? -5.047 4.050 3.906 1.00 72.12 90 SER A C 1
ATOM 683 O O . SER A 1 90 ? -5.784 3.934 4.884 1.00 72.12 90 SER A O 1
ATOM 685 N N . LYS A 1 91 ? -3.961 3.280 3.748 1.00 74.62 91 LYS A N 1
ATOM 686 C CA . LYS A 1 91 ? -3.548 2.250 4.713 1.00 74.62 91 LYS A CA 1
ATOM 687 C C . LYS A 1 91 ? -3.090 2.851 6.041 1.00 74.62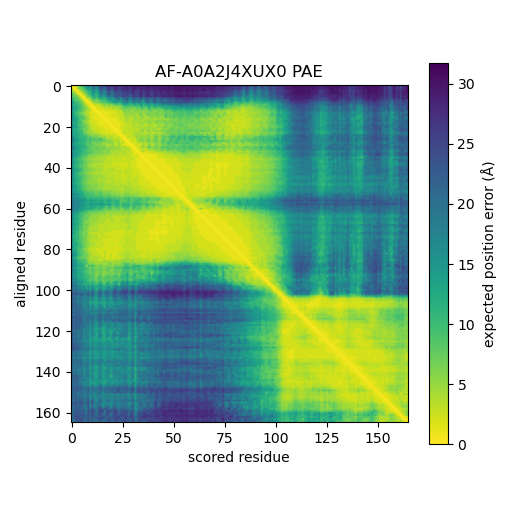 91 LYS A C 1
ATOM 689 O O . LYS A 1 91 ? -3.475 2.334 7.085 1.00 74.62 91 LYS A O 1
ATOM 694 N N . ALA A 1 92 ? -2.318 3.940 6.027 1.00 71.06 92 ALA A N 1
ATOM 695 C CA . ALA A 1 92 ? -1.858 4.605 7.247 1.00 71.06 92 ALA A CA 1
ATOM 696 C C . ALA A 1 92 ? -3.032 5.137 8.089 1.00 71.06 92 ALA A C 1
ATOM 698 O O . ALA A 1 92 ? -3.076 4.904 9.296 1.00 71.06 92 ALA A O 1
ATOM 699 N N . GLN A 1 93 ? -4.021 5.768 7.448 1.00 67.62 93 GLN A N 1
ATOM 700 C CA . GLN A 1 93 ? -5.220 6.268 8.127 1.00 67.62 93 GLN A CA 1
ATOM 701 C C . GLN A 1 93 ? -6.137 5.135 8.622 1.00 67.62 93 GLN A C 1
ATOM 703 O O . GLN A 1 93 ? -6.690 5.215 9.714 1.00 67.62 93 GLN A O 1
ATOM 708 N N . ALA A 1 94 ? -6.280 4.048 7.861 1.00 68.56 94 ALA A N 1
ATOM 709 C CA . ALA A 1 94 ? -7.043 2.885 8.314 1.00 68.56 94 ALA A CA 1
ATOM 710 C C . ALA A 1 94 ? -6.360 2.161 9.490 1.00 68.56 94 ALA A C 1
ATOM 712 O O . ALA A 1 94 ? -7.030 1.690 10.411 1.00 68.56 94 ALA A O 1
ATOM 713 N N . ASN A 1 95 ? -5.028 2.073 9.482 1.00 69.88 95 ASN A N 1
ATOM 714 C CA . ASN A 1 95 ? -4.264 1.423 10.544 1.00 69.88 95 ASN A CA 1
ATOM 715 C C . ASN A 1 95 ? -4.276 2.224 11.850 1.00 69.88 95 ASN A C 1
ATOM 717 O O . ASN A 1 95 ? -4.347 1.607 12.911 1.00 69.88 95 ASN A O 1
ATOM 721 N N . SER A 1 96 ? -4.266 3.562 11.801 1.00 65.38 96 SER A N 1
ATOM 722 C CA . SER A 1 96 ? -4.413 4.375 13.016 1.00 65.38 96 SER A CA 1
ATOM 723 C C . SER A 1 96 ? -5.776 4.150 13.678 1.00 65.38 96 SER A C 1
ATOM 725 O O . SER A 1 96 ? -5.833 3.929 14.883 1.00 65.38 96 SER A O 1
ATOM 727 N N . LEU A 1 97 ? -6.856 4.065 12.893 1.00 63.44 97 LEU A N 1
ATOM 728 C CA . LEU A 1 97 ? -8.197 3.737 13.396 1.00 63.44 97 LEU A CA 1
ATOM 729 C C . LEU A 1 97 ? -8.289 2.306 13.956 1.00 63.44 97 LEU A C 1
ATOM 731 O O . LEU A 1 97 ? -8.928 2.082 14.982 1.00 63.44 97 LEU A O 1
ATOM 735 N N . LYS A 1 98 ? -7.624 1.327 13.326 1.00 60.34 98 LYS A N 1
ATOM 736 C CA . LYS A 1 98 ? -7.537 -0.047 13.859 1.00 60.34 98 LYS A CA 1
ATOM 737 C C . LYS A 1 98 ? -6.725 -0.134 15.154 1.00 60.34 98 LYS A C 1
ATOM 739 O O . LYS A 1 98 ? -7.036 -0.979 15.986 1.00 60.34 98 LYS A O 1
ATOM 744 N N . GLY A 1 99 ? -5.702 0.704 15.323 1.00 55.50 99 GLY A N 1
ATOM 745 C CA . GLY A 1 99 ? -4.905 0.775 16.550 1.00 55.50 99 GLY A CA 1
ATOM 746 C C . GLY A 1 99 ? -5.711 1.278 17.748 1.00 55.50 99 GLY A C 1
ATOM 747 O O . GLY A 1 99 ? -5.579 0.729 18.836 1.00 55.50 99 GLY A O 1
ATOM 748 N N . VAL A 1 100 ? -6.610 2.242 17.526 1.00 54.53 100 VAL A N 1
ATOM 749 C CA . VAL A 1 100 ? -7.495 2.795 18.569 1.00 54.53 100 VAL A CA 1
ATOM 750 C C . VAL A 1 100 ? -8.514 1.762 19.073 1.00 54.53 100 VAL A C 1
ATOM 752 O O . VAL A 1 100 ? -8.857 1.766 20.249 1.00 54.53 100 VAL A O 1
ATOM 755 N N . LYS A 1 101 ? -8.946 0.810 18.233 1.00 51.47 101 LYS A N 1
ATOM 756 C CA . LYS A 1 101 ? -9.884 -0.253 18.646 1.00 51.47 101 LYS A CA 1
ATOM 757 C C . LYS A 1 101 ? -9.296 -1.288 19.620 1.00 51.47 101 LYS A C 1
ATOM 759 O O . LYS A 1 101 ? -10.059 -2.063 20.179 1.00 51.47 101 LYS A O 1
ATOM 764 N N . LYS A 1 102 ? -7.975 -1.335 19.824 1.00 52.38 102 LYS A N 1
ATOM 765 C CA . LYS A 1 102 ? -7.312 -2.413 20.585 1.00 52.38 102 LYS A CA 1
ATOM 766 C C . LYS A 1 102 ? -7.146 -2.163 22.089 1.00 52.38 102 LYS A C 1
ATOM 768 O O . LYS A 1 102 ? -6.503 -2.973 22.747 1.00 52.38 102 LYS A O 1
ATOM 773 N N . THR A 1 103 ? -7.660 -1.065 22.645 1.00 59.50 103 THR A N 1
ATOM 774 C CA . THR A 1 103 ? -7.321 -0.673 24.030 1.00 59.50 103 THR A CA 1
ATOM 775 C C . THR A 1 103 ? -8.505 -0.246 24.895 1.00 59.50 103 THR A C 1
ATOM 777 O O . THR A 1 103 ? -8.294 0.412 25.910 1.00 59.50 103 THR A O 1
ATOM 780 N N . ALA A 1 104 ? -9.741 -0.593 24.531 1.00 72.69 104 ALA A N 1
ATOM 781 C CA . ALA A 1 104 ? -10.868 -0.407 25.442 1.00 72.69 104 ALA A CA 1
ATOM 782 C C . ALA A 1 104 ? -10.938 -1.604 26.403 1.00 72.69 104 ALA A C 1
ATOM 784 O O . ALA A 1 104 ? -11.128 -2.742 25.971 1.00 72.69 104 ALA A O 1
ATOM 785 N N . PHE A 1 105 ? -10.750 -1.352 27.696 1.00 85.69 105 PHE A N 1
ATOM 786 C CA . PHE A 1 105 ? -11.031 -2.315 28.760 1.00 85.69 105 PHE A CA 1
ATOM 787 C C . PHE A 1 105 ? -12.433 -2.056 29.308 1.00 85.69 105 PHE A C 1
ATOM 789 O O . PHE A 1 105 ? -12.877 -0.912 29.361 1.00 85.69 105 PHE A O 1
ATOM 796 N N . ALA A 1 106 ? -13.112 -3.115 29.729 1.00 90.94 106 ALA A N 1
ATOM 797 C CA . ALA A 1 106 ? -14.415 -3.065 30.365 1.00 90.94 106 ALA A CA 1
ATOM 798 C C . ALA A 1 106 ? -14.338 -3.653 31.775 1.00 90.94 106 ALA A C 1
ATOM 800 O O . ALA A 1 106 ? -13.568 -4.580 32.046 1.00 90.94 106 ALA A O 1
ATOM 801 N N . ARG A 1 107 ? -15.166 -3.120 32.671 1.00 93.38 107 ARG A N 1
ATOM 802 C CA . ARG A 1 107 ? -15.364 -3.643 34.023 1.00 93.38 107 ARG A CA 1
ATOM 803 C C . ARG A 1 107 ? -16.604 -4.516 34.029 1.00 93.38 107 ARG A C 1
ATOM 805 O O . ARG A 1 107 ? -17.715 -4.010 34.144 1.00 93.38 107 ARG A O 1
ATOM 812 N N . LYS A 1 108 ? -16.424 -5.820 33.845 1.00 93.69 108 LYS A N 1
ATOM 813 C CA . LYS A 1 108 ? -17.523 -6.785 33.823 1.00 93.69 108 LYS A CA 1
ATOM 814 C C . LYS A 1 108 ? -17.899 -7.175 35.249 1.00 93.69 108 LYS A C 1
ATOM 816 O O . LYS A 1 108 ? -17.045 -7.615 36.012 1.00 93.69 108 LYS A O 1
ATOM 821 N N . LEU A 1 109 ? -19.174 -7.052 35.595 1.00 94.12 109 LEU A N 1
ATOM 822 C CA . LEU A 1 109 ? -19.722 -7.522 36.862 1.00 94.12 109 LEU A CA 1
ATOM 823 C C . LEU A 1 109 ? -20.122 -8.997 36.736 1.00 94.12 109 LEU A C 1
ATOM 825 O O . LEU A 1 109 ? -20.758 -9.403 35.761 1.00 94.12 109 LEU A O 1
ATOM 829 N N . ARG A 1 110 ? -19.773 -9.818 37.735 1.00 91.62 110 ARG A N 1
ATOM 830 C CA . ARG A 1 110 ? -20.155 -11.248 37.762 1.00 91.62 110 ARG A CA 1
ATOM 831 C C . ARG A 1 110 ? -21.638 -11.490 38.033 1.00 91.62 110 ARG A C 1
ATOM 833 O O . ARG A 1 110 ? -22.146 -12.567 37.732 1.00 91.62 110 ARG A O 1
ATOM 840 N N . ALA A 1 111 ? -22.314 -10.510 38.619 1.00 89.75 111 ALA A N 1
ATOM 841 C CA . ALA A 1 111 ? -23.741 -10.522 38.892 1.00 89.75 111 ALA A CA 1
ATOM 842 C C . ALA A 1 111 ? -24.334 -9.144 38.546 1.00 89.75 111 ALA A C 1
ATOM 844 O O . ALA A 1 111 ? -23.605 -8.155 38.594 1.00 89.75 111 ALA A O 1
ATOM 845 N N . PRO A 1 112 ? -25.633 -9.055 38.210 1.00 88.88 112 PRO A N 1
ATOM 846 C CA . PRO A 1 112 ? -26.314 -7.802 37.872 1.00 88.88 112 PRO A CA 1
ATOM 847 C C . PRO A 1 112 ? -26.615 -6.972 39.134 1.00 88.88 112 PRO A C 1
ATOM 849 O O . PRO A 1 112 ? -27.772 -6.768 39.487 1.00 88.88 112 PRO A O 1
ATOM 852 N N . GLN A 1 113 ? -25.574 -6.600 39.878 1.00 88.75 113 GLN A N 1
ATOM 853 C CA . GLN A 1 113 ? -25.645 -5.856 41.137 1.00 88.75 113 GLN A CA 1
ATOM 854 C C . GLN A 1 113 ? -24.441 -4.916 41.206 1.00 88.75 113 GLN A C 1
ATOM 856 O O . GLN A 1 113 ? -23.327 -5.346 40.904 1.00 88.75 113 GLN A O 1
ATOM 861 N N . HIS A 1 114 ? -24.648 -3.670 41.634 1.00 84.81 114 HIS A N 1
ATOM 862 C CA . HIS A 1 114 ? -23.589 -2.655 41.682 1.00 84.81 114 HIS A CA 1
ATOM 863 C C . HIS A 1 114 ? -22.338 -3.092 42.473 1.00 84.81 114 HIS A C 1
ATOM 865 O O . HIS A 1 114 ? -21.219 -2.892 42.008 1.00 84.81 114 HIS A O 1
ATOM 871 N N . ASP A 1 115 ? -22.526 -3.772 43.609 1.00 87.31 115 ASP A N 1
ATOM 872 C CA . ASP A 1 115 ? -21.438 -4.217 44.498 1.00 87.31 115 ASP A CA 1
ATOM 873 C C . ASP A 1 115 ? -20.836 -5.588 44.118 1.00 87.31 115 ASP A C 1
ATOM 875 O O . ASP A 1 115 ? -20.060 -6.177 44.878 1.00 87.31 115 ASP A O 1
ATOM 879 N N . ALA A 1 116 ? -21.214 -6.155 42.967 1.00 91.62 116 ALA A N 1
ATOM 880 C CA . ALA A 1 116 ? -20.690 -7.444 42.532 1.00 91.62 116 ALA A CA 1
ATOM 881 C C . ALA A 1 116 ? -19.188 -7.374 42.209 1.00 91.62 116 ALA A C 1
ATOM 883 O O . ALA A 1 116 ? -18.628 -6.333 41.873 1.00 91.62 116 ALA A O 1
ATOM 884 N N . GLN A 1 117 ? -18.518 -8.528 42.264 1.00 92.62 117 GLN A N 1
ATOM 885 C CA . GLN A 1 117 ? -17.106 -8.617 41.904 1.00 92.62 117 GLN A CA 1
ATOM 886 C C . GLN A 1 117 ? -16.882 -8.178 40.448 1.00 92.62 117 GLN A C 1
ATOM 888 O O . GLN A 1 117 ? -17.570 -8.652 39.538 1.00 92.62 117 GLN A O 1
ATOM 893 N N . ILE A 1 118 ? -15.887 -7.308 40.259 1.00 94.50 118 ILE A N 1
ATOM 894 C CA . ILE A 1 118 ? -15.488 -6.752 38.966 1.00 94.50 118 ILE A CA 1
ATOM 895 C C . ILE A 1 118 ? -14.329 -7.563 38.387 1.00 94.50 118 ILE A C 1
ATOM 897 O O . ILE A 1 118 ? -13.288 -7.720 39.027 1.00 94.50 118 ILE A O 1
ATOM 901 N N . ASP A 1 119 ? -14.489 -8.007 37.146 1.00 92.50 119 ASP A N 1
ATOM 902 C CA . ASP A 1 119 ? -13.420 -8.538 36.310 1.00 92.50 119 ASP A CA 1
ATOM 903 C C . ASP A 1 119 ? -13.051 -7.499 35.236 1.00 92.50 119 ASP A C 1
ATOM 905 O O . ASP A 1 119 ? -13.910 -7.003 34.501 1.00 92.50 119 ASP A O 1
ATOM 909 N N . HIS A 1 120 ? -11.763 -7.169 35.120 1.00 91.62 120 HIS A N 1
ATOM 910 C CA . HIS A 1 120 ? -11.262 -6.322 34.036 1.00 91.62 120 HIS A CA 1
ATOM 911 C C . HIS A 1 120 ? -10.999 -7.178 32.801 1.00 91.62 120 HIS A C 1
ATOM 913 O O . HIS A 1 120 ? -10.072 -7.989 32.790 1.00 91.62 120 HIS A O 1
ATOM 919 N N . VAL A 1 121 ? -11.804 -6.982 31.760 1.00 91.19 121 VAL A N 1
ATOM 920 C CA . VAL A 1 121 ? -11.720 -7.743 30.508 1.00 91.19 121 VAL A CA 1
ATOM 921 C C . VAL A 1 121 ? -11.555 -6.798 29.317 1.00 91.19 121 VAL A C 1
ATOM 923 O O . VAL A 1 121 ? -12.047 -5.668 29.362 1.00 91.19 121 VAL A O 1
ATOM 926 N N . PRO A 1 122 ? -10.870 -7.201 28.237 1.00 90.62 122 PRO A N 1
ATOM 927 C CA . PRO A 1 122 ? -10.911 -6.462 26.980 1.00 90.62 122 PRO A CA 1
ATOM 928 C C . PRO A 1 122 ? -12.358 -6.292 26.493 1.00 90.62 122 PRO A C 1
ATOM 930 O O . PRO A 1 122 ? -13.143 -7.238 26.540 1.00 90.62 122 PRO A O 1
ATOM 933 N N . ALA A 1 123 ? -12.723 -5.113 25.980 1.00 88.44 123 ALA A N 1
ATOM 934 C CA . ALA A 1 123 ? -14.084 -4.847 25.498 1.00 88.44 123 ALA A CA 1
ATOM 935 C C . ALA A 1 123 ? -14.520 -5.812 24.374 1.00 88.44 123 ALA A C 1
ATOM 937 O O . ALA A 1 123 ? -15.697 -6.135 24.249 1.00 88.44 123 ALA A O 1
ATOM 938 N N . GLU A 1 124 ? -13.570 -6.340 23.596 1.00 87.88 124 GLU A N 1
ATOM 939 C CA . GLU A 1 124 ? -13.807 -7.346 22.548 1.00 87.88 124 GLU A CA 1
ATOM 940 C C . GLU A 1 124 ? -14.225 -8.734 23.078 1.00 87.88 124 GLU A C 1
ATOM 942 O O . GLU A 1 124 ? -14.791 -9.555 22.343 1.00 87.88 124 GLU A O 1
ATOM 947 N N . GLU A 1 125 ? -13.978 -9.011 24.359 1.00 89.88 125 GLU A N 1
ATOM 948 C CA . GLU A 1 125 ? -14.381 -10.256 25.013 1.00 89.88 125 GLU A CA 1
ATOM 949 C C . GLU A 1 125 ? -15.808 -10.206 25.568 1.00 89.88 125 GLU A C 1
ATOM 951 O O . GLU A 1 125 ? -16.368 -11.262 25.866 1.00 89.88 125 GLU A O 1
ATOM 956 N N . LEU A 1 126 ? -16.432 -9.022 25.632 1.00 91.31 126 LEU A N 1
ATOM 957 C CA . LEU A 1 126 ? -17.818 -8.878 26.073 1.00 91.31 126 LEU A CA 1
ATOM 958 C C . LEU A 1 126 ? -18.772 -9.670 25.170 1.00 91.31 126 LEU A C 1
ATOM 960 O O . LEU A 1 126 ? -18.618 -9.747 23.943 1.00 91.31 126 LEU A O 1
ATOM 964 N N . ARG A 1 127 ? -19.774 -10.290 25.791 1.00 92.75 127 ARG A N 1
ATOM 965 C CA . ARG A 1 127 ? -20.831 -11.053 25.121 1.00 92.75 127 ARG A CA 1
ATOM 966 C C . ARG A 1 127 ? -22.204 -10.533 25.524 1.00 92.75 127 ARG A C 1
ATOM 968 O O . ARG A 1 127 ? -22.378 -9.891 26.555 1.00 92.75 127 ARG A O 1
ATOM 975 N N . LYS A 1 128 ? -23.208 -10.831 24.695 1.00 92.06 128 LYS A N 1
ATOM 976 C CA . LYS A 1 128 ? -24.603 -10.486 24.987 1.00 92.06 128 LYS A CA 1
ATOM 977 C C . LYS A 1 128 ? -25.016 -11.099 26.330 1.00 92.06 128 LYS A C 1
ATOM 979 O O . LYS A 1 128 ? -24.889 -12.307 26.507 1.00 92.06 128 LYS A O 1
ATOM 984 N N . GLY A 1 129 ? -25.552 -10.267 27.219 1.00 90.38 129 GLY A N 1
ATOM 985 C CA . GLY A 1 129 ? -25.954 -10.661 28.571 1.00 90.38 129 GLY A CA 1
ATOM 986 C C . GLY A 1 129 ? -24.895 -10.402 29.643 1.00 90.38 129 GLY A C 1
ATOM 987 O O . GLY A 1 129 ? -25.202 -10.553 30.821 1.00 90.38 129 GLY A O 1
ATOM 988 N N . ASP A 1 130 ? -23.684 -9.984 29.263 1.00 93.94 130 ASP A N 1
ATOM 989 C CA . ASP A 1 130 ? -22.708 -9.482 30.226 1.00 93.94 130 ASP A CA 1
ATOM 990 C C . ASP A 1 130 ? -23.170 -8.144 30.806 1.00 93.94 130 ASP A C 1
ATOM 992 O O . ASP A 1 130 ? -23.717 -7.299 30.096 1.00 93.94 130 ASP A O 1
ATOM 996 N N . VAL A 1 131 ? -22.914 -7.948 32.098 1.00 94.38 131 VAL A N 1
ATOM 997 C CA . VAL A 1 131 ? -23.187 -6.690 32.793 1.00 94.38 131 VAL A CA 1
ATOM 998 C C . VAL A 1 131 ? -21.875 -5.952 32.984 1.00 94.38 131 VAL A C 1
ATOM 1000 O O . VAL A 1 131 ? -20.888 -6.543 33.425 1.00 94.38 131 VAL A O 1
ATOM 1003 N N . VAL A 1 132 ? -21.857 -4.668 32.646 1.00 94.56 132 VAL A N 1
ATOM 1004 C CA . VAL A 1 132 ? -20.668 -3.822 32.741 1.00 94.56 132 VAL A CA 1
ATOM 1005 C C . VAL A 1 132 ? -20.939 -2.621 33.633 1.00 94.56 132 VAL A C 1
ATOM 1007 O O . VAL A 1 132 ? -22.017 -2.035 33.582 1.00 94.56 132 VAL A O 1
ATOM 1010 N N . LEU A 1 133 ? -19.949 -2.261 34.443 1.00 93.94 133 LEU A N 1
ATOM 1011 C CA . LEU A 1 133 ? -19.945 -1.038 35.232 1.00 93.94 133 LEU A CA 1
ATOM 1012 C C . LEU A 1 133 ? -19.190 0.052 34.467 1.00 93.94 133 LEU A C 1
ATOM 1014 O O . LEU A 1 133 ? -18.043 -0.149 34.063 1.00 93.94 133 LEU A O 1
ATOM 1018 N N . VAL A 1 134 ? -19.829 1.206 34.298 1.00 92.75 134 VAL A N 1
ATOM 1019 C CA . VAL A 1 134 ? -19.250 2.400 33.673 1.00 92.75 134 VAL A CA 1
ATOM 1020 C C . VAL A 1 134 ? -19.362 3.542 34.678 1.00 92.75 134 VAL A C 1
ATOM 1022 O O . VAL A 1 134 ? -20.445 3.788 35.205 1.00 92.75 134 VAL A O 1
ATOM 1025 N N . GLU A 1 135 ? -18.256 4.228 34.962 1.00 91.25 135 GLU A N 1
ATOM 1026 C CA . GLU A 1 135 ? -18.246 5.399 35.852 1.00 91.25 135 GLU A CA 1
ATOM 1027 C C . GLU A 1 135 ? -17.925 6.682 35.082 1.00 91.25 135 GLU A C 1
ATOM 1029 O O . GLU A 1 135 ? -17.546 6.666 33.911 1.00 91.25 135 GLU A O 1
ATOM 1034 N N . ALA A 1 136 ? -18.068 7.823 35.755 1.00 89.50 136 ALA A N 1
ATOM 1035 C CA . ALA A 1 136 ? -17.749 9.118 35.176 1.00 89.50 136 ALA A CA 1
ATOM 1036 C C . ALA A 1 136 ? -16.294 9.169 34.671 1.00 89.50 136 ALA A C 1
ATOM 1038 O O . ALA A 1 136 ? -15.349 8.952 35.428 1.00 89.50 136 ALA A O 1
ATOM 1039 N N . GLY A 1 137 ? -16.134 9.512 33.393 1.00 85.38 137 GLY A N 1
ATOM 1040 C CA . GLY A 1 137 ? -14.839 9.579 32.713 1.00 85.38 137 GLY A CA 1
ATOM 1041 C C . GLY A 1 137 ? -14.488 8.331 31.903 1.00 85.38 137 GLY A C 1
ATOM 1042 O O . GLY A 1 137 ? -13.560 8.393 31.095 1.00 85.38 137 GLY A O 1
ATOM 1043 N N . ASP A 1 138 ? -15.237 7.238 32.057 1.00 87.50 138 ASP A N 1
ATOM 1044 C CA . ASP A 1 138 ? -15.089 6.073 31.194 1.00 87.50 138 ASP A CA 1
ATOM 1045 C C . ASP A 1 138 ? -15.714 6.299 29.816 1.00 87.50 138 ASP A C 1
ATOM 1047 O O . ASP A 1 138 ? -16.668 7.057 29.636 1.00 87.50 138 ASP A O 1
ATOM 1051 N N . ILE A 1 139 ? -15.192 5.563 28.838 1.00 86.56 139 ILE A N 1
ATOM 1052 C CA . ILE A 1 139 ? -15.809 5.413 27.522 1.00 86.56 139 ILE A CA 1
ATOM 1053 C C . ILE A 1 139 ? -16.699 4.172 27.566 1.00 86.56 139 ILE A C 1
ATOM 1055 O O . ILE A 1 139 ? -16.261 3.115 28.025 1.00 86.56 139 ILE A O 1
ATOM 1059 N N . ILE A 1 140 ? -17.925 4.280 27.048 1.00 90.12 140 ILE A N 1
ATOM 1060 C CA . ILE A 1 140 ? -18.845 3.143 26.945 1.00 90.12 140 ILE A CA 1
ATOM 1061 C C . ILE A 1 140 ? -18.205 2.057 26.052 1.00 90.12 140 ILE A C 1
ATOM 1063 O O . ILE A 1 140 ? -17.904 2.328 24.886 1.00 90.12 140 ILE A O 1
ATOM 1067 N N . PRO A 1 141 ? -17.957 0.834 26.571 1.00 89.50 141 PRO A N 1
ATOM 1068 C CA . PRO A 1 141 ? -17.136 -0.159 25.874 1.00 89.50 141 PRO A CA 1
ATOM 1069 C C . PRO A 1 141 ? -17.877 -0.916 24.759 1.00 89.50 141 PRO A C 1
ATOM 1071 O O . PRO A 1 141 ? -17.226 -1.478 23.878 1.00 89.50 141 PRO A O 1
ATOM 1074 N N . CYS A 1 142 ? -19.211 -0.980 24.808 1.00 88.75 142 CYS A N 1
ATOM 1075 C CA . CYS A 1 142 ? -20.065 -1.669 23.838 1.00 88.75 142 CYS A CA 1
ATOM 1076 C C . CYS A 1 142 ? -21.500 -1.121 23.907 1.00 88.75 142 CYS A C 1
ATOM 1078 O O . CYS A 1 142 ? -21.890 -0.554 24.928 1.00 88.75 142 CYS A O 1
ATOM 1080 N N . ASP A 1 143 ? -22.289 -1.343 22.857 1.00 90.31 143 ASP A N 1
ATOM 1081 C CA . ASP A 1 143 ? -23.717 -1.022 22.841 1.00 90.31 143 ASP A CA 1
ATOM 1082 C C . ASP A 1 143 ? -24.477 -1.871 23.876 1.00 90.31 143 ASP A C 1
ATOM 1084 O O . ASP A 1 143 ? -24.190 -3.059 24.068 1.00 90.31 143 ASP A O 1
ATOM 1088 N N . GLY A 1 144 ? -25.480 -1.281 24.526 1.00 92.06 144 GLY A N 1
ATOM 1089 C CA . GLY A 1 144 ? -26.255 -1.949 25.567 1.00 92.06 144 GLY A CA 1
ATOM 1090 C C . GLY A 1 144 ? -27.442 -1.124 26.051 1.00 92.06 144 GLY A C 1
ATOM 1091 O O . GLY A 1 144 ? -27.758 -0.076 25.496 1.00 92.06 144 GLY A O 1
ATOM 1092 N N . GLU A 1 145 ? -28.097 -1.621 27.095 1.00 92.75 145 GLU A N 1
ATOM 1093 C CA . GLU A 1 145 ? -29.208 -0.951 27.769 1.00 92.75 145 GLU A CA 1
ATOM 1094 C C . GLU A 1 145 ? -28.837 -0.704 29.234 1.00 92.75 145 GLU A C 1
ATOM 1096 O O . GLU A 1 145 ? -28.193 -1.544 29.871 1.00 92.75 145 GLU A O 1
ATOM 1101 N N . VAL A 1 146 ? -29.227 0.456 29.765 1.00 93.31 146 VAL A N 1
ATOM 1102 C CA . VAL A 1 146 ? -28.997 0.805 31.170 1.00 93.31 146 VAL A CA 1
ATOM 1103 C C . VAL A 1 146 ? -29.970 0.012 32.037 1.00 93.31 146 VAL A C 1
ATOM 1105 O O . VAL A 1 146 ? -31.180 0.201 31.950 1.00 93.31 146 VAL A O 1
ATOM 1108 N N . ILE A 1 147 ? -29.438 -0.869 32.883 1.00 92.44 147 ILE A N 1
ATOM 1109 C CA . ILE A 1 147 ? -30.243 -1.681 33.809 1.00 92.44 147 ILE A CA 1
ATOM 1110 C C . ILE A 1 147 ? -30.349 -1.064 35.210 1.00 92.44 147 ILE A C 1
ATOM 1112 O O . ILE A 1 147 ? -31.303 -1.344 35.931 1.00 92.44 147 ILE A O 1
ATOM 1116 N N . GLU A 1 148 ? -29.375 -0.238 35.603 1.00 91.38 148 GLU A N 1
ATOM 1117 C CA . GLU A 1 148 ? -29.294 0.390 36.922 1.00 91.38 148 GLU A CA 1
ATOM 1118 C C . GLU A 1 148 ? -28.490 1.698 36.837 1.00 91.38 148 GLU A C 1
ATOM 1120 O O . GLU A 1 148 ? -27.506 1.784 36.100 1.00 91.38 148 GLU A O 1
ATOM 1125 N N . GLY A 1 149 ? -28.900 2.708 37.609 1.00 90.56 149 GLY A N 1
ATOM 1126 C CA . GLY A 1 149 ? -28.245 4.017 37.663 1.00 90.56 149 GLY A CA 1
ATOM 1127 C C . GLY A 1 149 ? -28.707 5.007 36.588 1.00 90.56 149 GLY A C 1
ATOM 1128 O O . GLY A 1 149 ? -29.600 4.737 35.789 1.00 90.56 149 GLY A O 1
ATOM 1129 N N . GLY A 1 150 ? -28.105 6.196 36.612 1.00 89.38 150 GLY A N 1
ATOM 1130 C CA . GLY A 1 150 ? -28.350 7.263 35.646 1.00 89.38 150 GLY A CA 1
ATOM 1131 C C . GLY A 1 150 ? -27.170 8.226 35.619 1.00 89.38 150 GLY A C 1
ATOM 1132 O O . GLY A 1 150 ? -26.659 8.622 36.666 1.00 89.38 150 GLY A O 1
ATOM 1133 N N . ALA A 1 151 ? -26.724 8.577 34.421 1.00 90.12 151 ALA A N 1
ATOM 1134 C CA . ALA A 1 151 ? -25.618 9.490 34.181 1.00 90.12 151 ALA A CA 1
ATOM 1135 C C . ALA A 1 151 ? -25.877 10.245 32.880 1.00 90.12 151 ALA A C 1
ATOM 1137 O O . ALA A 1 151 ? -26.655 9.781 32.051 1.00 90.12 151 ALA A O 1
ATOM 1138 N N . SER A 1 152 ? -25.213 11.387 32.716 1.00 90.38 152 SER A N 1
ATOM 1139 C CA . SER A 1 152 ? -25.220 12.101 31.445 1.00 90.38 152 SER A CA 1
ATOM 1140 C C . SER A 1 152 ? -24.025 11.664 30.602 1.00 90.38 152 SER A C 1
ATOM 1142 O O . SER A 1 152 ? -22.910 11.566 31.124 1.00 90.38 152 SER A O 1
ATOM 1144 N N . VAL A 1 153 ? -24.257 11.378 29.325 1.00 88.56 153 VAL A N 1
ATOM 1145 C CA . VAL A 1 153 ? -23.283 10.793 28.399 1.00 88.56 153 VAL A CA 1
ATOM 1146 C C . VAL A 1 153 ? -23.012 11.756 27.243 1.00 88.56 153 VAL A C 1
ATOM 1148 O O . VAL A 1 153 ? -23.917 12.388 26.702 1.00 88.56 153 VAL A O 1
ATOM 1151 N N . ASP A 1 154 ? -21.740 11.869 26.854 1.00 88.75 154 ASP A N 1
ATOM 1152 C CA . ASP A 1 154 ? -21.322 12.597 25.655 1.00 88.75 154 ASP A CA 1
ATOM 1153 C C . ASP A 1 154 ? -21.341 11.660 24.435 1.00 88.75 154 ASP A C 1
ATOM 1155 O O . ASP A 1 154 ? -20.461 10.813 24.264 1.00 88.75 154 ASP A O 1
ATOM 1159 N N . GLU A 1 155 ? -22.347 11.823 23.574 1.00 88.69 155 GLU A N 1
ATOM 1160 C CA . GLU A 1 155 ? -22.498 11.063 22.327 1.00 88.69 155 GLU A CA 1
ATOM 1161 C C . GLU A 1 155 ? -21.868 11.756 21.102 1.00 88.69 155 GLU A C 1
ATOM 1163 O O . GLU A 1 155 ? -22.041 11.296 19.968 1.00 88.69 155 GLU A O 1
ATOM 1168 N N . SER A 1 156 ? -21.088 12.830 21.289 1.00 83.50 156 SER A N 1
ATOM 1169 C CA . SER A 1 156 ? -20.519 13.631 20.191 1.00 83.50 156 SER A CA 1
ATOM 1170 C C . SER A 1 156 ? -19.648 12.828 19.225 1.00 83.50 156 SER A C 1
ATOM 1172 O O . SER A 1 156 ? -1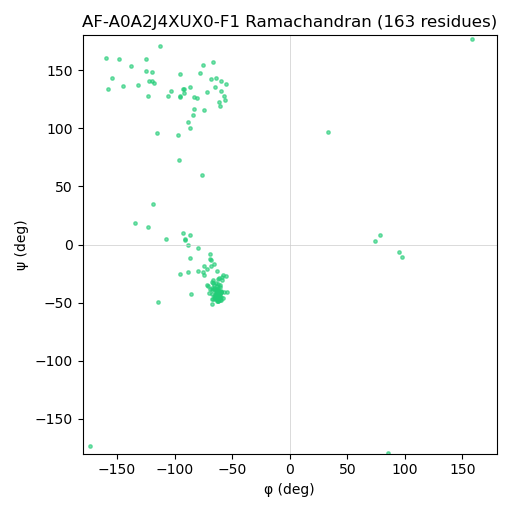9.552 13.168 18.044 1.00 83.50 156 SER A O 1
ATOM 1174 N N . ALA A 1 157 ? -19.050 11.727 19.690 1.00 76.56 157 ALA A N 1
ATOM 1175 C CA . ALA A 1 157 ? -18.276 10.812 18.857 1.00 76.56 157 ALA A CA 1
ATOM 1176 C C . ALA A 1 157 ? -19.116 10.120 17.763 1.00 76.56 157 ALA A C 1
ATOM 1178 O O . ALA A 1 157 ? -18.553 9.677 16.759 1.00 76.56 157 ALA A O 1
ATOM 1179 N N . ILE A 1 158 ? -20.436 10.020 17.950 1.00 79.62 158 ILE A N 1
ATOM 1180 C CA . ILE A 1 158 ? -21.367 9.330 17.048 1.00 79.62 158 ILE A CA 1
ATOM 1181 C C . ILE A 1 158 ? -22.334 10.323 16.402 1.00 79.62 158 ILE A C 1
ATOM 1183 O O . ILE A 1 158 ? -22.494 10.309 15.181 1.00 79.62 158 ILE A O 1
ATOM 1187 N N . THR A 1 159 ? -22.966 11.186 17.198 1.00 83.44 159 THR A N 1
ATOM 1188 C CA . THR A 1 159 ? -24.016 12.105 16.731 1.00 83.44 159 THR A CA 1
ATOM 1189 C C . THR A 1 159 ? -23.455 13.434 16.231 1.00 83.44 159 THR A C 1
ATOM 1191 O O . THR A 1 159 ? -24.082 14.104 15.415 1.00 83.44 159 THR A O 1
ATOM 1194 N N . GLY A 1 160 ? -22.256 13.820 16.682 1.00 82.56 160 GLY A N 1
ATOM 1195 C CA . GLY A 1 160 ? -21.666 15.129 16.392 1.00 82.56 160 GLY A CA 1
ATOM 1196 C C . GLY A 1 160 ? -22.308 16.287 17.162 1.00 82.56 160 GLY A C 1
ATOM 1197 O O . GLY A 1 160 ? -21.902 17.435 16.970 1.00 82.56 160 GLY 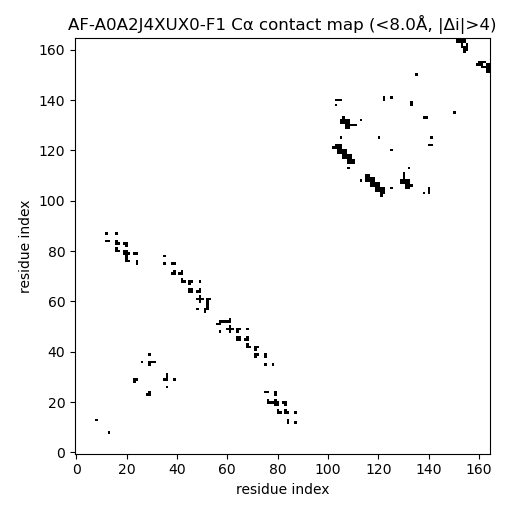A O 1
ATOM 1198 N N . GLU A 1 161 ? -23.273 16.008 18.039 1.00 82.69 161 GLU A N 1
ATOM 1199 C CA . GLU A 1 161 ? -23.871 16.993 18.934 1.00 82.69 161 GLU A CA 1
ATOM 1200 C C . GLU A 1 161 ? -23.109 17.005 20.263 1.00 82.69 161 GLU A C 1
ATOM 1202 O O . GLU A 1 161 ? -22.840 15.964 20.849 1.00 82.69 161 GLU A O 1
ATOM 1207 N N . SER A 1 162 ? -22.710 18.190 20.729 1.00 72.75 162 SER A N 1
ATOM 1208 C CA . SER A 1 162 ? -21.936 18.347 21.974 1.00 72.75 162 SER A CA 1
ATOM 1209 C C . SER A 1 162 ? -22.807 18.493 23.226 1.00 72.75 162 SER A C 1
ATOM 1211 O O . SER A 1 162 ? -22.276 18.702 24.315 1.00 72.75 162 SER A O 1
ATOM 1213 N N . ALA A 1 163 ? -24.134 18.474 23.076 1.00 77.44 163 ALA A N 1
ATOM 1214 C CA . ALA A 1 163 ? -25.051 18.521 24.206 1.00 77.44 163 ALA A CA 1
ATOM 1215 C C . ALA A 1 163 ? -25.165 17.108 24.800 1.00 77.44 163 ALA A C 1
ATOM 1217 O O . ALA A 1 163 ? -25.441 16.175 24.047 1.00 77.44 163 ALA A O 1
ATOM 1218 N N . PRO A 1 164 ? -24.931 16.933 26.109 1.00 77.94 164 PRO A N 1
ATOM 1219 C CA . PRO A 1 164 ? -24.957 15.613 26.710 1.00 77.94 164 PRO A CA 1
ATOM 1220 C C . PRO A 1 164 ? -26.410 15.156 26.932 1.00 77.94 164 PRO A C 1
ATOM 1222 O O . PRO A 1 164 ? -27.301 15.983 27.162 1.00 77.94 164 PRO A O 1
ATOM 1225 N N . VAL A 1 165 ? -26.630 13.846 26.828 1.00 76.19 165 VAL A N 1
ATOM 1226 C CA . VAL A 1 165 ? -27.929 13.152 26.952 1.00 76.19 165 VAL A CA 1
ATOM 1227 C C . VAL A 1 165 ? -27.986 12.337 28.235 1.00 76.19 165 VAL A C 1
ATOM 1229 O O . VAL A 1 165 ? -26.902 11.945 28.725 1.00 76.19 165 VAL A O 1
#

Solvent-accessible surface area (backbone atoms only — not comparable to full-atom values): 9825 Å² total; per-residue (Å²): 135,84,93,70,90,60,75,90,69,35,68,67,58,54,53,50,14,51,54,46,12,59,60,49,68,39,66,86,56,26,67,79,39,66,71,62,30,53,47,49,52,50,20,51,52,33,42,52,50,16,51,37,23,67,72,66,80,39,94,69,64,27,69,62,36,39,54,52,20,51,51,40,49,48,52,53,42,50,52,35,25,55,50,32,49,59,49,49,55,57,50,52,57,52,49,56,58,57,58,65,71,74,72,50,66,30,36,34,30,81,43,99,47,94,88,38,63,72,44,86,40,54,34,88,73,66,54,96,88,68,39,69,65,81,59,94,90,61,73,86,61,67,91,84,79,90,86,74,88,86,78,77,44,81,49,36,92,79,75,68,45,86,71,65,83

Secondary structure (DSSP, 8-state):
----TTGGG-HHHHHHHHHHHHHTTSHHHHTTSHHHHHHHHHHHHHHHHHHHHHTTSS-S-HHHHHHHHHHHHHHHHHHHHHHHHHHHHHHHHHHHHHHHTT--EEEEESSSSTTSPEEEEEGGG--TT-EEE--TTPPP-S-----S-------HHHH---S--

Mean predicted aligned error: 12.31 Å

Radius of gyration: 28.94 Å; Cα contacts (8 Å, |Δi|>4): 149; chains: 1; bounding box: 55×39×83 Å

Sequence (165 aa):
MSRKSLALLEPTLVRQALLDAVKKLSPAVQWRNPVMFIVWIGSLLTTLLALAMASGQIAGSAGFTAAVSLWLWFTVLFANFAEAMAEGRSKAQANSLKGVKKTAFARKLRAPQHDAQIDHVPAEELRKGDVVLVEAGDIIPCDGEVIEGGASVDESAITGESAPV

Organism: NCBI:txid1134687

Foldseek 3Di:
DDPPPCPLPDVVLLVQLLVQLVVCLDLVNCVVPVVLNVLSVVLVVLLVVLVCVVVVVDDDDSPVSVVVSVVSVVVSSVVSSVVSSVVSVVVVVVVVVVVVLFDAWWFWFPDPDPPGDTDTGQLVPDDPPTDTDDDPPHDDSDDDDDPDDDDWDQPCVPPVDRDTD